Protein AF-A0A7V6PX15-F1 (afdb_monomer_lite)

Secondary structure (DSSP, 8-state):
---EEE--SSHHHHHHHHHHHHHHHTTSS-EEEE---SSHHHHHHHHHHTTTS--SEEE-----SSPPPHHHHHHH-

pLDDT: mean 87.37, std 8.15, range [59.75, 95.5]

Radius of gyration: 13.29 Å; chains: 1; bounding box: 29×24×33 Å

Structure (mmCIF, N/CA/C/O backbone):
data_AF-A0A7V6PX15-F1
#
_entry.id   AF-A0A7V6PX15-F1
#
loop_
_atom_site.group_PDB
_atom_site.id
_atom_site.type_symbol
_atom_site.label_atom_id
_atom_site.label_alt_id
_atom_site.label_comp_id
_atom_site.label_asym_id
_atom_site.label_entity_id
_atom_site.label_seq_id
_atom_site.pdbx_PDB_ins_code
_atom_site.Cartn_x
_atom_site.Cartn_y
_atom_site.Cartn_z
_atom_site.occupancy
_atom_site.B_iso_or_equiv
_atom_site.auth_seq_id
_atom_site.auth_comp_id
_atom_site.auth_asym_id
_atom_site.auth_atom_id
_atom_site.pdbx_PDB_model_num
ATOM 1 N N . MET A 1 1 ? -16.782 -12.689 -4.397 1.00 59.75 1 MET A N 1
ATOM 2 C CA . MET A 1 1 ? -15.938 -12.096 -3.337 1.00 59.75 1 MET A CA 1
ATOM 3 C C . MET A 1 1 ? -15.813 -10.616 -3.651 1.00 59.75 1 MET A C 1
ATOM 5 O O . MET A 1 1 ? -15.375 -10.306 -4.749 1.00 59.75 1 MET A O 1
ATOM 9 N N . ASN A 1 2 ? -16.288 -9.729 -2.777 1.00 64.81 2 ASN A N 1
ATOM 10 C CA . ASN A 1 2 ? -16.262 -8.282 -3.026 1.00 64.81 2 ASN A CA 1
ATOM 11 C C . ASN A 1 2 ? -14.956 -7.707 -2.466 1.00 64.81 2 ASN A C 1
ATOM 13 O O . ASN A 1 2 ? -14.634 -7.975 -1.311 1.00 64.81 2 ASN A O 1
ATOM 17 N N . ILE A 1 3 ? -14.221 -6.949 -3.279 1.00 69.44 3 ILE A N 1
ATOM 18 C CA . ILE A 1 3 ? -12.959 -6.292 -2.913 1.00 69.44 3 ILE A CA 1
ATOM 19 C C . ILE A 1 3 ? -13.114 -4.800 -3.197 1.00 69.44 3 ILE A C 1
ATOM 21 O O . ILE A 1 3 ? -13.688 -4.430 -4.222 1.00 69.44 3 ILE A O 1
ATOM 25 N N . VAL A 1 4 ? -12.595 -3.953 -2.309 1.00 74.88 4 VAL A N 1
ATOM 26 C CA . VAL A 1 4 ? -12.434 -2.522 -2.588 1.00 74.88 4 VAL A CA 1
ATOM 27 C C . VAL A 1 4 ? -10.964 -2.242 -2.862 1.00 74.88 4 VAL A C 1
ATOM 29 O O . VAL A 1 4 ? -10.098 -2.589 -2.059 1.00 74.88 4 VAL A O 1
ATOM 32 N N . VAL A 1 5 ? -10.716 -1.610 -4.008 1.00 73.56 5 VAL A N 1
ATOM 33 C CA . VAL A 1 5 ? -9.410 -1.086 -4.408 1.00 73.56 5 VAL A CA 1
ATOM 34 C C . VAL A 1 5 ? -9.529 0.424 -4.507 1.00 73.56 5 VAL A C 1
ATOM 36 O O . VAL A 1 5 ? -10.464 0.939 -5.120 1.00 73.56 5 VAL A O 1
ATOM 39 N N . LEU A 1 6 ? -8.578 1.129 -3.908 1.00 74.25 6 LEU A N 1
ATOM 40 C CA . LEU A 1 6 ? -8.531 2.584 -3.936 1.00 74.25 6 LEU A CA 1
ATOM 41 C C . LEU A 1 6 ? -7.315 3.061 -4.722 1.00 74.25 6 LEU A C 1
ATOM 43 O O . LEU A 1 6 ? -6.227 2.515 -4.555 1.00 74.25 6 LEU A O 1
ATOM 47 N N . ILE A 1 7 ? -7.497 4.084 -5.555 1.00 69.19 7 ILE A N 1
ATOM 48 C CA . ILE A 1 7 ? -6.445 4.657 -6.401 1.00 69.19 7 ILE A CA 1
ATOM 49 C C . ILE A 1 7 ? -6.320 6.142 -6.064 1.00 69.19 7 ILE A C 1
ATOM 51 O O . ILE A 1 7 ? -7.319 6.861 -6.075 1.00 69.19 7 ILE A O 1
ATOM 55 N N . TYR A 1 8 ? -5.097 6.600 -5.783 1.00 70.38 8 TYR A N 1
ATOM 56 C CA . TYR A 1 8 ? -4.827 7.968 -5.333 1.00 70.38 8 TYR A CA 1
ATOM 57 C C . TYR A 1 8 ? -3.680 8.625 -6.087 1.00 70.38 8 TYR A C 1
ATOM 59 O O . TYR A 1 8 ? -2.706 7.979 -6.474 1.00 70.38 8 TYR A O 1
ATOM 67 N N . TRP A 1 9 ? -3.775 9.947 -6.235 1.00 63.53 9 TRP A N 1
ATOM 68 C CA . TRP A 1 9 ? -2.785 10.751 -6.945 1.00 63.53 9 TRP A CA 1
ATOM 69 C C . TRP A 1 9 ? -1.580 11.095 -6.054 1.00 63.53 9 TRP A C 1
ATOM 71 O O . TRP A 1 9 ? -0.435 10.807 -6.417 1.00 63.53 9 TRP A O 1
ATOM 81 N N . ARG A 1 10 ? -1.819 11.636 -4.849 1.00 74.00 10 ARG A N 1
ATOM 82 C CA . ARG A 1 10 ? -0.768 12.046 -3.895 1.00 74.00 10 ARG A CA 1
ATOM 83 C C . ARG A 1 10 ? -0.605 11.072 -2.729 1.00 74.00 10 ARG A C 1
ATOM 85 O O . ARG A 1 10 ? -1.570 10.457 -2.292 1.00 74.00 10 ARG A O 1
ATOM 92 N N . ILE A 1 11 ? 0.614 10.991 -2.189 1.00 72.94 11 ILE A N 1
ATOM 93 C CA . ILE A 1 11 ? 0.949 10.137 -1.033 1.00 72.94 11 ILE A CA 1
ATOM 94 C C . ILE A 1 11 ? 0.109 10.518 0.199 1.00 72.94 11 ILE A C 1
ATOM 96 O O . ILE A 1 11 ? -0.539 9.661 0.793 1.00 72.94 11 ILE A O 1
ATOM 100 N N . GLU A 1 12 ? 0.036 11.811 0.527 1.00 74.19 12 GLU A N 1
ATOM 101 C CA . GLU A 1 12 ? -0.744 12.300 1.676 1.00 74.19 12 GLU A CA 1
ATOM 102 C C . GLU A 1 12 ? -2.250 12.022 1.543 1.00 74.19 12 GLU A C 1
ATOM 104 O O . GLU A 1 12 ? -2.911 11.624 2.504 1.00 74.19 12 GLU A O 1
ATOM 109 N N . GLU A 1 13 ? -2.795 12.170 0.332 1.00 79.56 13 GLU A N 1
ATOM 110 C CA . GLU A 1 13 ? -4.193 11.830 0.035 1.00 79.56 13 GLU A CA 1
ATOM 111 C C . GLU A 1 13 ? -4.428 10.322 0.176 1.00 79.56 13 GLU A C 1
ATOM 113 O O . GLU A 1 13 ? -5.421 9.903 0.769 1.00 79.56 13 GLU A O 1
ATOM 118 N N . SER A 1 14 ? -3.469 9.508 -0.274 1.00 78.88 14 SER A N 1
ATOM 119 C CA . SER A 1 14 ? -3.540 8.050 -0.184 1.00 78.88 14 SER A CA 1
ATOM 120 C C . SER A 1 14 ? -3.696 7.562 1.252 1.00 78.88 14 SER A C 1
ATOM 122 O O . SER A 1 14 ? -4.499 6.667 1.514 1.00 78.88 14 SER A O 1
ATOM 124 N N . LYS A 1 15 ? -2.960 8.149 2.202 1.00 85.00 15 LYS A N 1
ATOM 125 C CA . LYS A 1 15 ? -3.014 7.734 3.608 1.00 85.00 15 LYS A CA 1
ATOM 126 C C . LYS A 1 15 ? -4.343 8.085 4.272 1.00 85.00 15 LYS A C 1
ATOM 128 O O . LYS A 1 15 ? -4.913 7.248 4.971 1.00 85.00 15 LYS A O 1
ATOM 133 N N . ASN A 1 16 ? -4.830 9.310 4.081 1.00 87.81 16 ASN A N 1
ATOM 134 C CA . ASN A 1 16 ? -6.084 9.750 4.697 1.00 87.81 16 ASN A CA 1
ATOM 135 C C . ASN A 1 16 ? -7.270 8.972 4.139 1.00 87.81 16 ASN A C 1
ATOM 137 O O . ASN A 1 16 ? -8.063 8.422 4.897 1.00 87.81 16 ASN A O 1
ATOM 141 N N . SER A 1 17 ? -7.332 8.812 2.824 1.00 87.81 17 SER A N 1
ATOM 142 C CA . SER A 1 17 ? -8.442 8.097 2.219 1.00 87.81 17 SER A CA 1
ATOM 143 C C . SER A 1 17 ? -8.391 6.582 2.469 1.00 87.81 17 SER A C 1
ATOM 145 O O . SER A 1 17 ? -9.443 5.958 2.591 1.00 87.81 17 SER A O 1
ATOM 147 N N . ALA A 1 18 ? -7.205 5.984 2.651 1.00 88.88 18 ALA A N 1
ATOM 148 C CA . ALA A 1 18 ? -7.095 4.607 3.142 1.00 88.88 18 ALA A CA 1
ATOM 149 C C . ALA A 1 18 ? -7.660 4.445 4.568 1.00 88.88 18 ALA A C 1
ATOM 151 O O . ALA A 1 18 ? -8.302 3.434 4.857 1.00 88.88 18 ALA A O 1
ATOM 152 N N . LYS A 1 19 ? -7.479 5.440 5.452 1.00 89.38 19 LYS A N 1
ATOM 153 C CA . LYS A 1 19 ? -8.117 5.451 6.781 1.00 89.38 19 LYS A CA 1
ATOM 154 C C . LYS A 1 19 ? -9.634 5.565 6.671 1.00 89.38 19 LYS A C 1
ATOM 156 O O . LYS A 1 19 ? -10.338 4.753 7.263 1.00 89.38 19 LYS A O 1
ATOM 161 N N . ASP A 1 20 ? -10.131 6.506 5.875 1.00 91.12 20 ASP A N 1
ATOM 162 C CA . ASP A 1 20 ? -11.574 6.700 5.688 1.00 91.12 20 ASP A CA 1
ATOM 163 C C . ASP A 1 20 ? -12.236 5.432 5.138 1.00 91.12 20 ASP A C 1
ATOM 165 O O . ASP A 1 20 ? -13.288 4.995 5.608 1.00 91.12 20 ASP A O 1
ATOM 169 N N . ALA A 1 21 ? -11.581 4.778 4.178 1.00 90.19 21 ALA A N 1
ATOM 170 C CA . ALA A 1 21 ? -12.052 3.515 3.643 1.00 90.19 21 ALA A CA 1
ATOM 171 C C . ALA A 1 21 ? -12.006 2.384 4.672 1.00 90.19 21 ALA A C 1
ATOM 173 O O . ALA A 1 21 ? -12.923 1.561 4.702 1.00 90.19 21 ALA A O 1
ATOM 174 N N . LYS A 1 22 ? -10.992 2.341 5.546 1.00 89.69 22 LYS A N 1
ATOM 175 C CA . LYS A 1 22 ? -10.958 1.372 6.647 1.00 89.69 22 LYS A CA 1
ATOM 176 C C . LYS A 1 22 ? -12.161 1.548 7.573 1.00 89.69 22 LYS A C 1
ATOM 178 O O . LYS A 1 22 ? -12.832 0.558 7.883 1.00 89.69 22 LYS A O 1
ATOM 183 N N . GLU A 1 23 ? -12.469 2.786 7.944 1.00 91.38 23 GLU A N 1
ATOM 184 C CA . GLU A 1 23 ? -13.626 3.128 8.778 1.00 91.38 23 GLU A CA 1
ATOM 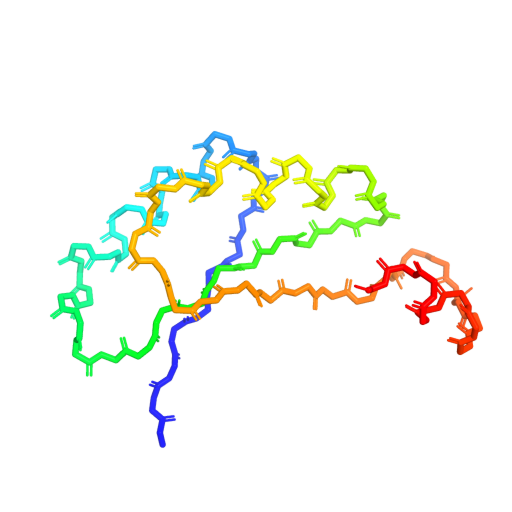185 C C . GLU A 1 23 ? -14.961 2.828 8.089 1.00 91.38 23 GLU A C 1
ATOM 187 O O . GLU A 1 23 ? -15.922 2.409 8.737 1.00 91.38 23 GLU A O 1
ATOM 192 N N . ALA A 1 24 ? -15.034 2.979 6.767 1.00 91.06 24 ALA A N 1
ATOM 193 C CA . ALA A 1 24 ? -16.218 2.623 5.995 1.00 91.06 24 ALA A CA 1
ATOM 194 C C . ALA A 1 24 ? -16.408 1.099 5.908 1.00 91.06 24 ALA A C 1
ATOM 196 O O . ALA A 1 24 ? -17.512 0.581 6.103 1.00 91.06 24 ALA A O 1
ATOM 197 N N . VAL A 1 25 ? -15.335 0.356 5.630 1.00 91.62 25 VAL A N 1
ATOM 198 C CA . VAL A 1 25 ? -15.374 -1.097 5.434 1.00 91.62 25 VAL A CA 1
ATOM 199 C C . VAL A 1 25 ? -15.609 -1.833 6.752 1.00 91.62 25 VAL A C 1
ATOM 201 O O . VAL A 1 25 ? -16.382 -2.794 6.772 1.00 91.62 25 VAL A O 1
ATOM 204 N N . LYS A 1 26 ? -15.005 -1.383 7.860 1.00 90.56 26 LYS A N 1
ATOM 205 C CA . LYS A 1 26 ? -15.112 -2.012 9.195 1.00 90.56 26 LYS A CA 1
ATOM 206 C C . LYS A 1 26 ? -14.801 -3.514 9.188 1.00 90.56 26 LYS A C 1
ATOM 208 O O . LYS A 1 26 ? -15.463 -4.295 9.860 1.00 90.56 26 LYS A O 1
ATOM 213 N N . GLY A 1 27 ? -13.841 -3.928 8.359 1.00 89.50 27 GLY A N 1
ATOM 214 C CA . GLY A 1 27 ? -13.437 -5.333 8.205 1.00 89.50 27 GLY A CA 1
ATOM 215 C C . GLY A 1 27 ? -14.468 -6.251 7.534 1.00 89.50 27 GLY A C 1
ATOM 216 O O . GLY A 1 27 ? -14.275 -7.460 7.523 1.00 89.50 27 GLY A O 1
ATOM 217 N N . ARG A 1 28 ? -15.557 -5.713 6.967 1.00 93.06 28 ARG A N 1
ATOM 218 C CA . ARG A 1 28 ? -16.604 -6.521 6.309 1.00 93.06 28 ARG A CA 1
ATOM 219 C C . ARG A 1 28 ? -16.153 -7.142 4.986 1.00 93.06 28 ARG A C 1
ATOM 221 O O . ARG A 1 28 ? -16.749 -8.118 4.543 1.00 93.06 28 ARG A O 1
ATOM 228 N N . ILE A 1 29 ? -15.147 -6.549 4.352 1.00 92.12 29 ILE A N 1
ATOM 229 C CA . ILE A 1 29 ? -14.532 -7.002 3.103 1.00 92.12 29 ILE A CA 1
ATOM 230 C C . ILE A 1 29 ? -13.027 -6.696 3.137 1.00 92.12 29 ILE A C 1
ATOM 232 O O . ILE A 1 29 ? -12.635 -5.774 3.858 1.00 92.12 29 ILE A O 1
ATOM 236 N N . PRO A 1 30 ? -12.196 -7.412 2.360 1.00 93.19 30 PRO A N 1
ATOM 237 C CA . PRO A 1 30 ? -10.794 -7.059 2.191 1.00 93.19 30 PRO A CA 1
ATOM 238 C C . PRO A 1 30 ? -10.628 -5.669 1.565 1.00 93.19 30 PRO A C 1
ATOM 240 O O . PRO A 1 30 ? -11.277 -5.339 0.563 1.00 93.19 30 PRO A O 1
ATOM 243 N N . LEU A 1 31 ? -9.739 -4.873 2.148 1.00 92.25 31 LEU A N 1
ATOM 244 C CA . LEU A 1 31 ? -9.349 -3.548 1.697 1.00 92.25 31 LEU A CA 1
ATOM 245 C C . LEU A 1 31 ? -7.920 -3.586 1.157 1.00 92.25 31 LEU A C 1
ATOM 247 O O . LEU A 1 31 ? -6.961 -3.735 1.917 1.00 92.25 31 LEU A O 1
ATOM 251 N N . PHE A 1 32 ? -7.789 -3.374 -0.150 1.00 93.56 32 PHE A N 1
ATOM 252 C CA . PHE A 1 32 ? -6.498 -3.219 -0.807 1.00 93.56 32 PHE A CA 1
ATOM 253 C C . PHE A 1 32 ? -6.286 -1.767 -1.244 1.00 93.56 32 PHE A C 1
ATOM 255 O O . PHE A 1 32 ? -7.213 -1.100 -1.710 1.00 93.56 32 PHE A O 1
ATOM 262 N N . VAL A 1 33 ? -5.052 -1.275 -1.134 1.00 92.12 33 VAL A N 1
ATOM 263 C CA . VAL A 1 33 ? -4.699 0.103 -1.513 1.00 92.12 33 VAL A CA 1
ATOM 264 C C . VAL A 1 33 ? -3.757 0.109 -2.713 1.00 92.12 33 VAL A C 1
ATOM 266 O O . VAL A 1 33 ? -2.735 -0.571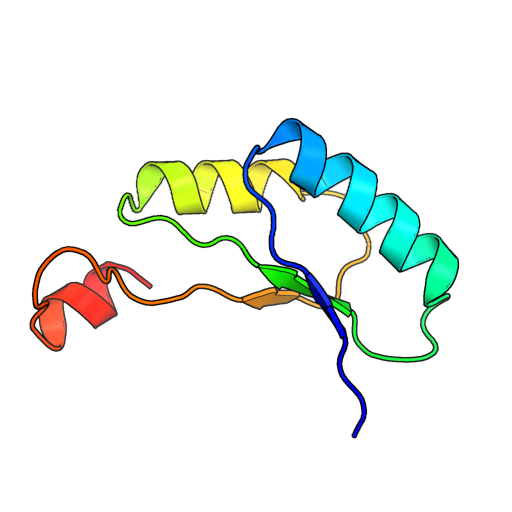 -2.720 1.00 92.12 33 VAL A O 1
ATOM 269 N N . GLY A 1 34 ? -4.095 0.880 -3.743 1.00 91.44 34 GLY A N 1
ATOM 270 C CA . GLY A 1 34 ? -3.267 1.052 -4.930 1.00 91.44 34 GLY A CA 1
ATOM 271 C C . GLY A 1 34 ? -2.028 1.904 -4.649 1.00 91.44 34 GLY A C 1
ATOM 272 O O . GLY A 1 34 ? -2.140 3.019 -4.144 1.00 91.44 34 GLY A O 1
ATOM 273 N N . VAL A 1 35 ? -0.849 1.408 -5.029 1.00 91.44 35 VAL A N 1
ATOM 274 C CA . VAL A 1 35 ? 0.457 2.080 -4.850 1.00 91.44 35 VAL A CA 1
ATOM 275 C C . VAL A 1 35 ? 1.149 2.369 -6.190 1.00 91.44 35 VAL A C 1
ATOM 277 O O . VAL A 1 35 ? 2.367 2.318 -6.303 1.00 91.44 35 VAL A O 1
ATOM 280 N N . MET A 1 36 ? 0.362 2.662 -7.228 1.00 87.75 36 MET A N 1
ATOM 281 C CA . MET A 1 36 ? 0.819 2.789 -8.619 1.00 87.75 36 MET A CA 1
ATOM 282 C C . MET A 1 36 ? 1.817 3.943 -8.832 1.00 87.75 36 MET A C 1
ATOM 284 O O . MET A 1 36 ? 1.551 5.082 -8.445 1.00 87.75 36 MET A O 1
ATOM 288 N N . ASP A 1 37 ? 2.926 3.662 -9.522 1.00 89.12 37 ASP A N 1
ATOM 289 C CA . ASP A 1 37 ? 3.858 4.645 -10.086 1.00 89.12 37 ASP A CA 1
ATOM 290 C C . ASP A 1 37 ? 4.747 3.964 -11.154 1.00 89.12 37 ASP A C 1
ATOM 292 O O . ASP A 1 37 ? 4.884 2.747 -11.151 1.00 89.12 37 ASP A O 1
ATOM 296 N N . ASN A 1 38 ? 5.375 4.727 -12.054 1.00 88.50 38 ASN A N 1
ATOM 297 C CA . ASN A 1 38 ? 6.397 4.204 -12.977 1.00 88.50 38 ASN A CA 1
ATOM 298 C C . ASN A 1 38 ? 7.806 4.164 -12.343 1.00 88.50 38 ASN A C 1
ATOM 300 O O . ASN A 1 38 ? 8.742 3.644 -12.941 1.00 88.50 38 ASN A O 1
ATOM 304 N N . SER A 1 39 ? 7.986 4.745 -11.153 1.00 90.25 39 SER A N 1
ATOM 305 C CA . SER A 1 39 ? 9.226 4.701 -10.376 1.00 90.25 39 SER A CA 1
ATOM 306 C C . SER A 1 39 ? 9.085 3.742 -9.203 1.00 90.25 39 SER A C 1
ATOM 308 O O . SE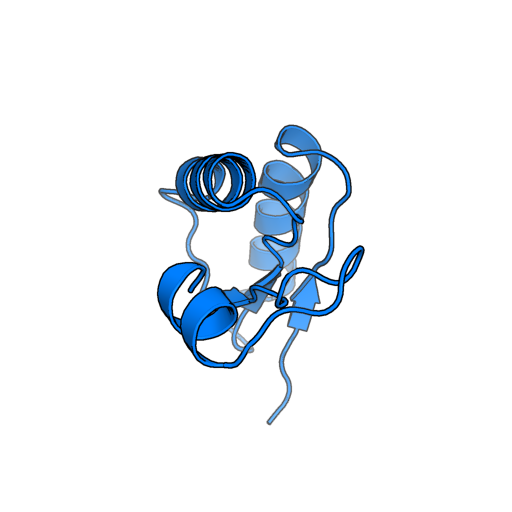R A 1 39 ? 8.274 3.978 -8.309 1.00 90.25 39 SER A O 1
ATOM 310 N N . MET A 1 40 ? 9.947 2.725 -9.159 1.00 91.44 40 MET A N 1
ATOM 311 C CA . MET A 1 40 ? 10.007 1.769 -8.049 1.00 91.44 40 MET A CA 1
ATOM 312 C C . MET A 1 40 ? 10.215 2.474 -6.702 1.00 91.44 40 MET A C 1
ATOM 314 O O . MET A 1 40 ? 9.577 2.119 -5.717 1.00 91.44 40 MET A O 1
ATOM 318 N N . VAL A 1 41 ? 11.061 3.511 -6.660 1.00 92.62 41 VAL A N 1
ATOM 319 C CA . VAL A 1 41 ? 11.313 4.287 -5.434 1.00 92.62 41 VAL A CA 1
ATOM 320 C C . VAL A 1 41 ? 10.014 4.900 -4.912 1.00 92.62 41 VAL A C 1
ATOM 322 O O . VAL A 1 41 ? 9.686 4.724 -3.746 1.00 92.62 41 VAL A O 1
ATOM 325 N N . ARG A 1 42 ? 9.213 5.519 -5.789 1.00 91.38 42 ARG A N 1
ATOM 326 C CA . ARG A 1 42 ? 7.929 6.118 -5.392 1.00 91.38 42 ARG A CA 1
ATOM 327 C C . ARG A 1 42 ? 6.861 5.085 -5.041 1.00 91.38 42 ARG A C 1
ATOM 329 O O . ARG A 1 42 ? 6.028 5.363 -4.182 1.00 91.38 42 ARG A O 1
ATOM 336 N N . VAL A 1 43 ? 6.870 3.905 -5.670 1.00 91.94 43 VAL A N 1
ATOM 337 C CA . VAL A 1 43 ? 6.035 2.773 -5.223 1.00 91.94 43 VAL A CA 1
ATOM 338 C C . VAL A 1 43 ? 6.390 2.410 -3.781 1.00 91.94 43 VAL A C 1
ATOM 340 O O . VAL A 1 43 ? 5.499 2.275 -2.945 1.00 91.94 43 VAL A O 1
ATOM 343 N N . LYS A 1 44 ? 7.686 2.324 -3.470 1.00 92.75 44 LYS A N 1
ATOM 344 C CA . LYS A 1 44 ? 8.181 2.020 -2.126 1.00 92.75 44 LYS A CA 1
ATOM 345 C C . LYS A 1 44 ? 7.780 3.089 -1.110 1.00 92.75 44 LYS A C 1
ATOM 347 O O . LYS A 1 44 ? 7.179 2.746 -0.100 1.00 92.75 44 LYS A O 1
ATOM 352 N N . ASP A 1 45 ? 7.971 4.369 -1.437 1.00 92.69 45 ASP A N 1
ATOM 353 C CA . ASP A 1 4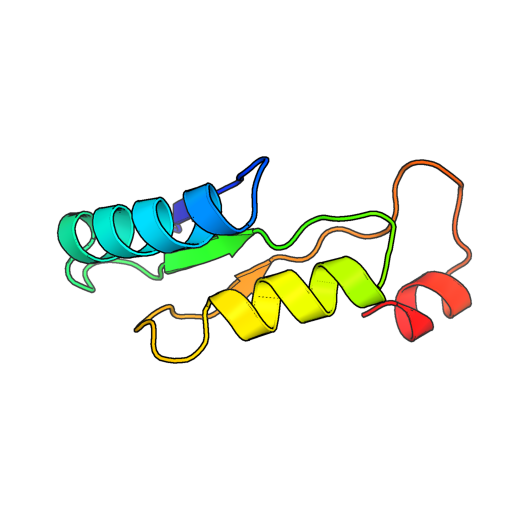5 ? 7.545 5.493 -0.590 1.00 92.69 45 ASP A CA 1
ATOM 354 C C . ASP A 1 45 ? 6.035 5.444 -0.288 1.00 92.69 45 ASP A C 1
ATOM 356 O O . ASP A 1 45 ? 5.594 5.720 0.831 1.00 92.69 45 ASP A O 1
ATOM 360 N N . ARG A 1 46 ? 5.216 5.063 -1.279 1.00 91.19 46 ARG A N 1
ATOM 361 C CA . ARG A 1 46 ? 3.767 4.882 -1.104 1.00 91.19 46 ARG A CA 1
ATOM 362 C C . ARG A 1 46 ? 3.457 3.722 -0.166 1.00 91.19 46 ARG A C 1
ATOM 364 O O . ARG A 1 46 ? 2.649 3.913 0.738 1.00 91.19 46 ARG A O 1
ATOM 371 N N . ILE A 1 47 ? 4.090 2.562 -0.342 1.00 92.62 47 ILE A N 1
ATOM 372 C CA . ILE A 1 47 ? 3.930 1.416 0.569 1.00 92.62 47 ILE A CA 1
ATOM 373 C C . ILE A 1 47 ? 4.314 1.827 1.995 1.00 92.62 47 ILE A C 1
ATOM 375 O O . ILE A 1 47 ? 3.529 1.629 2.922 1.00 92.62 47 ILE A O 1
ATOM 379 N N . ASP A 1 48 ? 5.458 2.491 2.158 1.00 93.69 48 ASP A N 1
ATOM 380 C CA . ASP A 1 48 ? 5.952 2.922 3.464 1.00 93.69 48 ASP A CA 1
ATOM 381 C C . ASP A 1 48 ? 5.015 3.934 4.137 1.00 93.69 48 ASP A C 1
ATOM 383 O O . ASP A 1 48 ? 4.812 3.888 5.352 1.00 93.69 48 ASP A O 1
ATOM 387 N N . SER A 1 49 ? 4.364 4.806 3.360 1.00 91.19 49 SER A N 1
ATOM 388 C CA . SER A 1 49 ? 3.379 5.763 3.883 1.00 91.19 49 SER A CA 1
ATOM 389 C C . SER A 1 49 ? 2.135 5.100 4.498 1.00 91.19 49 SER A C 1
ATOM 391 O O . SER A 1 49 ? 1.482 5.697 5.367 1.00 91.19 49 SER A O 1
ATOM 393 N N . LEU A 1 50 ? 1.826 3.868 4.071 1.00 91.75 50 LEU A N 1
ATOM 394 C CA . LEU A 1 50 ? 0.694 3.064 4.536 1.00 91.75 50 LEU A CA 1
ATOM 395 C C . LEU A 1 50 ? 1.037 2.220 5.772 1.00 91.75 50 LEU A C 1
ATOM 397 O O . LEU A 1 50 ? 0.131 1.624 6.360 1.00 91.75 50 LEU A O 1
ATOM 401 N N . ASN A 1 51 ? 2.304 2.186 6.205 1.00 91.06 51 ASN A N 1
ATOM 402 C CA . ASN A 1 51 ? 2.711 1.445 7.396 1.00 91.06 51 ASN A CA 1
ATOM 403 C C . ASN A 1 51 ? 1.876 1.849 8.622 1.00 91.06 51 ASN A C 1
ATOM 405 O O . ASN A 1 51 ? 1.645 3.030 8.903 1.00 91.06 51 ASN A O 1
ATOM 409 N N . GLY A 1 52 ? 1.418 0.839 9.363 1.00 90.56 52 GLY A N 1
ATOM 410 C CA . GLY A 1 52 ? 0.557 1.009 10.535 1.00 90.56 52 GLY A CA 1
ATOM 411 C C . GLY A 1 52 ? -0.936 1.163 10.225 1.00 90.56 52 GLY A C 1
ATOM 412 O O . GLY A 1 52 ? -1.733 1.237 11.160 1.00 90.56 52 GLY A O 1
ATOM 413 N N . LEU A 1 53 ? -1.349 1.184 8.953 1.00 90.69 53 LEU A N 1
ATOM 414 C CA . LEU A 1 53 ? -2.760 1.070 8.589 1.00 90.69 53 LEU A CA 1
ATOM 415 C C . LEU A 1 53 ? -3.190 -0.398 8.547 1.00 90.69 53 LEU A C 1
ATOM 417 O O . LEU A 1 53 ? -2.489 -1.254 8.017 1.00 90.69 53 LEU A O 1
ATOM 421 N N . ALA A 1 54 ? -4.384 -0.682 9.067 1.00 89.62 54 ALA A N 1
ATOM 422 C CA . ALA A 1 54 ? -4.977 -2.018 9.058 1.00 89.62 54 ALA A CA 1
ATOM 423 C C . ALA A 1 54 ? -5.625 -2.348 7.696 1.00 89.62 54 ALA A C 1
ATOM 425 O O . ALA A 1 54 ? -6.842 -2.555 7.621 1.00 89.62 54 ALA A O 1
ATOM 426 N N . ILE A 1 55 ? -4.817 -2.341 6.634 1.00 92.06 55 ILE A N 1
ATOM 427 C CA . ILE A 1 55 ? -5.180 -2.761 5.272 1.00 92.06 55 ILE A CA 1
ATOM 428 C C . ILE A 1 55 ? -4.792 -4.226 5.047 1.00 92.06 55 ILE A C 1
ATOM 430 O O . ILE A 1 55 ? -3.893 -4.736 5.712 1.00 92.06 55 ILE A O 1
ATOM 434 N N . ASP A 1 56 ? -5.456 -4.894 4.107 1.00 94.50 56 ASP A N 1
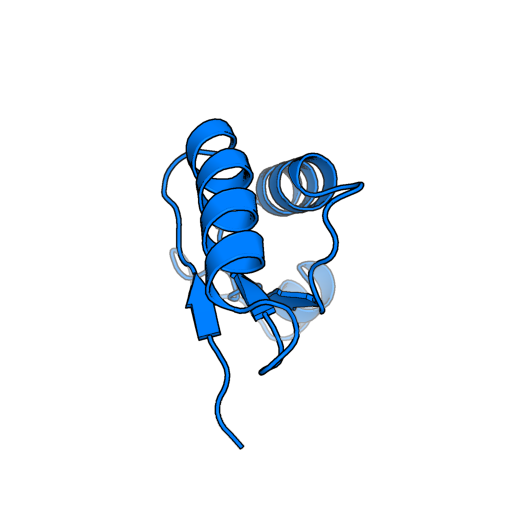ATOM 435 C CA . ASP A 1 56 ? -5.235 -6.320 3.829 1.00 94.50 56 ASP A CA 1
ATOM 436 C C . ASP A 1 56 ? -4.137 -6.552 2.780 1.00 94.50 56 ASP A C 1
ATOM 438 O O . ASP A 1 56 ? -3.602 -7.652 2.655 1.00 94.50 56 ASP A O 1
ATOM 442 N N . GLY A 1 57 ? -3.767 -5.505 2.040 1.00 92.69 57 GLY A N 1
ATOM 443 C CA . GLY A 1 57 ? -2.646 -5.535 1.115 1.00 92.69 57 GLY A CA 1
ATOM 444 C C . GLY A 1 57 ? -2.558 -4.294 0.239 1.00 92.69 57 GLY A C 1
ATOM 445 O O . GLY A 1 57 ? -3.357 -3.358 0.342 1.00 92.69 57 GLY A O 1
ATOM 446 N N . VAL A 1 58 ? -1.580 -4.312 -0.662 1.00 92.94 58 VAL A N 1
ATOM 447 C CA . VAL A 1 58 ? -1.394 -3.279 -1.682 1.00 92.94 58 VAL A CA 1
ATOM 448 C C . VAL A 1 58 ? -1.574 -3.862 -3.077 1.00 92.94 58 VAL A C 1
ATOM 450 O O . VAL A 1 58 ? -1.350 -5.050 -3.300 1.00 92.94 58 VAL A O 1
ATOM 453 N N . VAL A 1 59 ? -1.972 -3.015 -4.020 1.00 91.94 59 VAL A N 1
ATOM 454 C CA . VAL A 1 59 ? -2.018 -3.346 -5.446 1.00 91.94 59 VAL A CA 1
ATOM 455 C C . VAL A 1 59 ? -1.032 -2.441 -6.169 1.00 91.94 59 VAL A C 1
ATOM 457 O O . VAL A 1 59 ? -1.189 -1.220 -6.184 1.00 91.94 59 VAL A O 1
ATOM 460 N N . ALA A 1 60 ? -0.017 -3.042 -6.778 1.00 89.75 60 ALA A N 1
ATOM 461 C CA . ALA A 1 60 ? 0.880 -2.359 -7.696 1.00 89.75 60 ALA A CA 1
ATOM 462 C C . ALA A 1 60 ? 0.451 -2.649 -9.138 1.00 89.75 60 ALA A C 1
ATOM 464 O O . ALA A 1 60 ? -0.075 -3.716 -9.451 1.00 89.75 60 ALA A O 1
ATOM 465 N N . THR A 1 61 ? 0.661 -1.682 -10.023 1.00 88.25 61 THR A N 1
ATOM 466 C CA . THR A 1 61 ? 0.551 -1.886 -11.471 1.00 88.25 61 THR A CA 1
ATOM 467 C C . THR A 1 61 ? 1.951 -1.835 -12.049 1.00 88.25 61 THR A C 1
ATOM 469 O O . THR A 1 61 ? 2.784 -1.069 -11.564 1.00 88.25 61 THR A O 1
ATOM 472 N N . THR A 1 62 ? 2.209 -2.654 -13.064 1.00 90.94 62 THR A N 1
ATOM 473 C CA . THR A 1 62 ? 3.466 -2.606 -13.812 1.00 90.94 62 THR A CA 1
ATOM 474 C C . THR A 1 62 ? 3.675 -1.209 -14.407 1.00 90.94 62 THR A C 1
ATOM 476 O O . THR A 1 62 ? 2.688 -0.535 -14.729 1.00 90.94 62 THR A O 1
ATOM 479 N N . PRO A 1 63 ? 4.926 -0.759 -14.605 1.00 89.31 63 PRO A N 1
ATOM 480 C CA . PRO A 1 63 ? 5.180 0.479 -15.329 1.00 89.31 63 PRO A CA 1
ATOM 481 C C . PRO A 1 63 ? 4.471 0.459 -16.688 1.00 89.31 63 PRO A C 1
ATOM 483 O O . PRO A 1 63 ? 4.451 -0.556 -17.381 1.00 89.31 63 PRO A O 1
ATOM 486 N N . PHE A 1 64 ? 3.833 1.572 -17.038 1.00 87.88 64 PHE A N 1
ATOM 487 C CA . PHE A 1 64 ? 2.925 1.663 -18.185 1.00 87.88 64 PHE A CA 1
ATOM 488 C C . PHE A 1 64 ? 3.323 2.744 -19.192 1.00 87.88 64 PHE A C 1
ATOM 490 O O . PHE A 1 64 ? 2.733 2.825 -20.266 1.00 87.88 64 PHE A O 1
ATOM 497 N N . TYR A 1 65 ? 4.294 3.600 -18.857 1.00 88.69 65 TYR A N 1
ATOM 498 C CA . TYR A 1 65 ? 4.731 4.666 -19.763 1.00 88.69 65 TYR A CA 1
ATOM 499 C C . TYR A 1 65 ? 5.594 4.139 -20.919 1.00 88.69 65 TYR A C 1
ATOM 501 O O . TYR A 1 65 ? 5.460 4.592 -22.054 1.00 88.69 65 TYR A O 1
ATOM 509 N N . SER A 1 66 ? 6.440 3.150 -20.635 1.00 88.50 66 SER A N 1
ATOM 510 C CA . SER A 1 66 ? 7.272 2.447 -21.612 1.00 88.50 66 SER A CA 1
ATOM 511 C C . SER A 1 66 ? 6.920 0.965 -21.597 1.00 88.50 66 SER A C 1
ATOM 513 O O . SER A 1 66 ? 6.465 0.448 -20.579 1.00 88.50 66 SER A O 1
ATOM 515 N N . LYS A 1 67 ? 7.147 0.268 -22.715 1.00 91.31 67 LYS A N 1
ATOM 516 C CA . LYS A 1 67 ? 7.105 -1.197 -22.704 1.00 91.31 67 LYS A CA 1
ATOM 517 C C . LYS A 1 67 ? 8.231 -1.708 -21.812 1.00 91.31 67 LYS A C 1
ATOM 519 O O . LYS A 1 67 ? 9.368 -1.290 -22.005 1.00 91.31 67 LYS A O 1
ATOM 524 N N . CYS A 1 68 ? 7.892 -2.605 -20.898 1.00 91.44 68 CYS A N 1
ATOM 525 C CA . CYS A 1 68 ? 8.856 -3.346 -20.100 1.00 91.44 68 CYS A CA 1
ATOM 526 C C . CYS A 1 68 ? 8.997 -4.768 -20.645 1.00 91.44 68 CYS A C 1
ATOM 528 O O . CYS A 1 68 ? 8.025 -5.327 -21.165 1.00 91.44 68 CYS A O 1
ATOM 530 N N . THR A 1 69 ? 10.188 -5.348 -20.526 1.00 95.00 69 THR A N 1
ATOM 531 C CA . THR A 1 69 ? 10.371 -6.797 -20.669 1.00 95.00 69 THR A CA 1
ATOM 532 C C . THR A 1 69 ? 9.848 -7.524 -19.430 1.00 95.00 69 THR A C 1
ATOM 534 O O . THR A 1 69 ? 9.608 -6.911 -18.385 1.00 95.00 69 THR A O 1
ATOM 537 N N . ASP A 1 70 ? 9.688 -8.843 -19.527 1.00 94.62 70 ASP A N 1
ATOM 538 C CA . ASP A 1 70 ? 9.279 -9.661 -18.384 1.00 94.62 70 ASP A CA 1
ATOM 539 C C . ASP A 1 70 ? 10.302 -9.561 -17.238 1.00 94.62 70 ASP A C 1
ATOM 541 O O . ASP A 1 70 ? 9.921 -9.451 -16.073 1.00 94.62 70 ASP A O 1
ATOM 545 N N . GLU A 1 71 ? 11.602 -9.508 -17.553 1.00 95.50 71 GLU A N 1
ATOM 546 C CA . GLU A 1 71 ? 12.671 -9.334 -16.562 1.00 95.50 71 GLU A CA 1
ATOM 547 C C . GLU A 1 71 ? 12.591 -7.978 -15.856 1.00 95.50 71 GLU A C 1
ATOM 549 O O . GLU A 1 71 ? 12.795 -7.902 -14.645 1.00 95.50 71 GLU A O 1
ATOM 554 N N . GLU A 1 72 ? 12.270 -6.907 -16.584 1.00 92.94 72 GLU A N 1
ATOM 555 C CA . GLU A 1 72 ? 12.101 -5.571 -16.005 1.00 92.94 72 GLU A CA 1
ATOM 556 C C . GLU A 1 72 ? 10.873 -5.501 -15.089 1.00 92.94 72 GLU A C 1
ATOM 558 O O . GLU A 1 72 ? 10.918 -4.842 -14.051 1.00 92.94 72 GLU A O 1
ATOM 563 N N . ILE A 1 73 ? 9.793 -6.211 -15.432 1.00 92.25 73 ILE A N 1
ATOM 564 C CA . ILE A 1 73 ? 8.597 -6.322 -14.586 1.00 92.25 73 ILE A CA 1
ATOM 565 C C . ILE A 1 73 ? 8.908 -7.101 -13.306 1.00 92.25 73 ILE A C 1
ATOM 567 O O . ILE A 1 73 ? 8.531 -6.655 -12.224 1.00 92.25 73 ILE A O 1
ATOM 571 N N . ILE A 1 74 ? 9.612 -8.232 -13.416 1.00 92.12 74 ILE A N 1
ATOM 572 C CA . ILE A 1 74 ? 10.035 -9.036 -12.259 1.00 92.12 74 ILE A CA 1
ATOM 573 C C . ILE A 1 74 ? 10.989 -8.241 -11.367 1.00 92.12 74 ILE A C 1
ATOM 575 O O . ILE A 1 74 ? 10.908 -8.341 -10.153 1.00 92.12 74 ILE A O 1
ATOM 579 N N . PHE A 1 75 ? 11.888 -7.446 -11.948 1.00 91.19 75 PHE A N 1
ATOM 580 C CA . PHE A 1 75 ? 12.765 -6.579 -11.167 1.00 91.19 75 PHE A CA 1
ATOM 581 C C . PHE A 1 75 ? 11.988 -5.467 -10.450 1.00 91.19 75 PHE A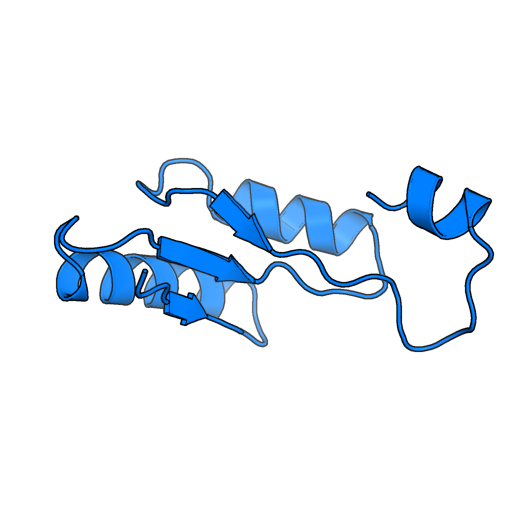 C 1
ATOM 583 O O . PHE A 1 75 ? 12.391 -5.052 -9.368 1.00 91.19 75 PHE A O 1
ATOM 590 N N . PHE A 1 76 ? 10.904 -4.965 -11.052 1.00 88.19 76 PHE A N 1
ATOM 591 C CA . PHE A 1 76 ? 10.103 -3.868 -10.510 1.00 88.19 76 PHE A CA 1
ATOM 592 C C . PHE A 1 76 ? 9.237 -4.254 -9.297 1.00 88.19 76 PHE A C 1
ATOM 594 O O . PHE A 1 76 ? 9.054 -3.411 -8.414 1.00 88.19 76 PHE A O 1
ATOM 601 N N . LEU A 1 77 ? 8.675 -5.469 -9.287 1.00 82.50 77 LEU A N 1
ATOM 602 C CA . LEU A 1 77 ? 7.701 -5.968 -8.300 1.00 82.50 77 LEU A CA 1
ATOM 603 C C . LEU A 1 77 ? 8.354 -6.798 -7.187 1.00 82.50 77 LEU A C 1
ATOM 605 O O . LEU A 1 77 ? 7.913 -6.627 -6.027 1.00 82.50 77 LEU A O 1
#

Foldseek 3Di:
DDEDEDDDDDLVVQQVVLVVVCVVCVVVHAYEYELEDLDLVSSVVSVVSNPPPPHPYYDYDHRDPDDDDPVRSVVSD

Sequence (77 aa):
MNIVVLIYWRIEESKNSAKDAKEAVKGRIPLFVGVMDNSMVRVKDRIDSLNGLAIDGVVATTPFYSKCTDEEIIFFL